Protein AF-A0A2K3JPV6-F1 (afdb_monomer)

Secondary structure (DSSP, 8-state):
---SS-S-S-S-HHHHHHHHHHHHSS---SS--HHHHHHHHHHHHHHTT-----TT-TT-BSSSS--SS-SS--S--SPPPGGGTT-BGGGGS-GGGTTTSSS--

Foldseek 3Di:
DDCPPPDPPPPDPVVVVVVLVVLQPDPDPPDDDPVSVVSNVCVVCVVVVVDDDCDLQPPAQLFPDQCQPDPVDSTDPDDDDVVRRRPTCNVVDDCVCVVVVVPPD

pLDDT: mean 73.86, std 15.56, range [34.88, 93.81]

Solvent-accessible surface area (backbone atoms only — not comparable to full-atom values): 7000 Å² total; per-residue (Å²): 137,85,76,86,74,81,63,97,73,79,84,44,70,68,62,48,52,54,54,48,58,63,54,73,77,51,78,86,61,100,77,68,52,73,67,56,50,54,57,57,60,46,49,56,48,56,71,74,55,78,61,84,84,71,83,75,19,74,90,39,50,62,59,89,37,68,81,42,97,36,95,89,59,22,42,76,85,70,83,80,53,78,95,54,56,87,37,30,42,32,82,75,52,69,74,86,59,59,75,64,68,68,76,75,113

Mean predicted aligned error: 12.93 Å

Organism: Trifolium pratense (NCBI:txid57577)

Radius of gyration: 18.82 Å; Cα contacts (8 Å, |Δi|>4): 57; chains: 1; bounding box: 48×36×50 Å

Structure (mmCIF, N/CA/C/O backbone):
data_AF-A0A2K3JPV6-F1
#
_entry.id   AF-A0A2K3JPV6-F1
#
loop_
_atom_site.group_PDB
_atom_site.id
_atom_site.type_symbol
_atom_site.label_atom_id
_atom_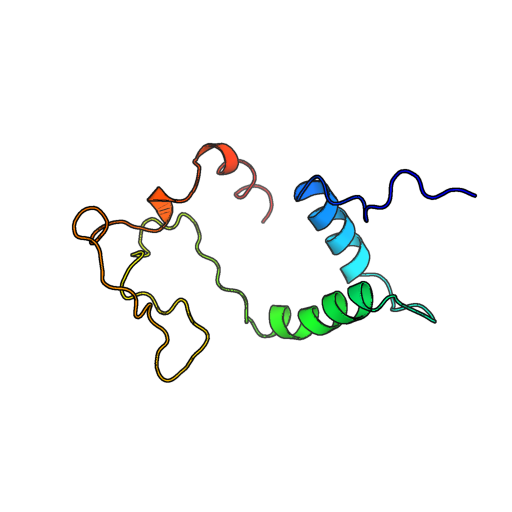site.label_alt_id
_atom_site.label_comp_id
_atom_site.label_asym_id
_atom_site.label_entity_id
_atom_site.label_seq_id
_atom_site.pdbx_PDB_ins_code
_atom_site.Cartn_x
_atom_site.Cartn_y
_atom_site.Cartn_z
_atom_site.occupancy
_atom_site.B_iso_or_equiv
_atom_site.auth_seq_id
_atom_site.auth_comp_id
_atom_site.auth_asym_id
_atom_site.auth_atom_id
_atom_site.pdbx_PDB_model_num
ATOM 1 N N . MET A 1 1 ? 35.452 13.670 -15.734 1.00 43.06 1 MET A N 1
ATOM 2 C CA . MET A 1 1 ? 34.188 14.261 -15.238 1.00 43.06 1 MET A CA 1
ATOM 3 C C . MET A 1 1 ? 33.915 13.690 -13.844 1.00 43.06 1 MET A C 1
ATOM 5 O O . MET A 1 1 ? 33.741 12.482 -13.733 1.00 43.06 1 MET A O 1
ATOM 9 N N . ARG A 1 2 ? 34.020 14.504 -12.780 1.00 36.78 2 ARG A N 1
ATOM 10 C CA . ARG A 1 2 ? 33.882 14.080 -11.370 1.00 36.78 2 ARG A CA 1
ATOM 11 C C . ARG A 1 2 ? 32.403 14.065 -10.967 1.00 36.78 2 ARG A C 1
ATOM 13 O O . ARG A 1 2 ? 31.688 15.019 -11.242 1.00 36.78 2 ARG A O 1
ATOM 20 N N . LYS A 1 3 ? 31.948 12.976 -10.342 1.00 45.75 3 LYS A N 1
ATOM 21 C CA . LYS A 1 3 ? 30.584 12.830 -9.806 1.00 45.75 3 LYS A CA 1
ATOM 22 C C . LYS A 1 3 ? 30.572 13.250 -8.336 1.00 45.75 3 LYS A C 1
ATOM 24 O O . LYS A 1 3 ? 30.604 12.399 -7.458 1.00 45.75 3 LYS A O 1
ATOM 29 N N . GLU A 1 4 ? 30.567 14.549 -8.072 1.00 44.53 4 GLU A N 1
ATOM 30 C CA . GLU A 1 4 ? 30.513 15.085 -6.699 1.00 44.53 4 GLU A CA 1
ATOM 31 C C . GLU A 1 4 ? 29.088 15.160 -6.124 1.00 44.53 4 GLU A C 1
ATOM 33 O O . GLU A 1 4 ? 28.907 15.257 -4.917 1.00 44.53 4 GLU A O 1
ATOM 38 N N . TRP A 1 5 ? 28.069 14.961 -6.964 1.00 45.97 5 TRP A N 1
ATOM 39 C CA . TRP A 1 5 ? 26.666 14.846 -6.551 1.00 45.97 5 TRP A CA 1
ATOM 40 C C . TRP A 1 5 ? 26.109 13.462 -6.876 1.00 45.97 5 TRP A C 1
ATOM 42 O O . TRP A 1 5 ? 25.149 13.316 -7.631 1.00 45.97 5 TRP A O 1
ATOM 52 N N . GLY A 1 6 ? 26.760 12.426 -6.345 1.00 47.91 6 GLY A N 1
ATOM 53 C CA . GLY A 1 6 ? 26.302 11.043 -6.444 1.00 47.91 6 GLY A CA 1
ATOM 54 C C . GLY A 1 6 ? 24.905 10.870 -5.847 1.00 47.91 6 GLY A C 1
ATOM 55 O O . GLY A 1 6 ? 24.754 10.611 -4.661 1.00 47.91 6 GLY A O 1
ATOM 56 N N . GLY A 1 7 ? 23.874 11.001 -6.676 1.00 57.47 7 GLY A N 1
ATOM 57 C CA . GLY A 1 7 ? 22.493 10.725 -6.305 1.00 57.47 7 GLY A CA 1
ATOM 58 C C . GLY A 1 7 ? 21.599 10.757 -7.537 1.00 57.47 7 GLY A C 1
ATOM 59 O O . GLY A 1 7 ? 21.724 11.645 -8.373 1.00 57.47 7 GLY A O 1
ATOM 60 N N . MET A 1 8 ? 20.676 9.801 -7.661 1.00 61.28 8 MET A N 1
ATOM 61 C CA . MET A 1 8 ? 19.778 9.680 -8.824 1.00 61.28 8 MET A CA 1
ATOM 62 C C . MET A 1 8 ? 18.760 10.839 -8.980 1.00 61.28 8 MET A C 1
ATOM 64 O O . MET A 1 8 ? 17.904 10.777 -9.854 1.00 61.28 8 MET A O 1
ATOM 68 N N . GLY A 1 9 ? 18.832 11.898 -8.162 1.00 56.38 9 GLY A N 1
ATOM 69 C CA . GLY A 1 9 ? 17.989 13.095 -8.296 1.00 56.38 9 GLY A CA 1
ATOM 70 C C . GLY A 1 9 ? 16.583 12.993 -7.693 1.00 56.38 9 GLY A C 1
ATOM 71 O O . GLY A 1 9 ? 15.801 13.931 -7.815 1.00 56.38 9 GLY A O 1
ATOM 72 N N . PHE A 1 10 ? 16.246 11.907 -6.996 1.00 53.59 10 PHE A N 1
ATOM 73 C CA . PHE A 1 10 ? 14.913 11.713 -6.415 1.00 53.59 10 PHE A CA 1
ATOM 74 C C . PHE A 1 10 ? 14.765 12.427 -5.064 1.00 53.59 10 PHE A C 1
ATOM 76 O O . PHE A 1 10 ? 14.692 11.790 -4.021 1.00 53.59 10 PHE A O 1
ATOM 83 N N . ARG A 1 11 ? 14.764 13.766 -5.074 1.00 55.84 11 ARG A N 1
ATOM 84 C CA . ARG A 1 11 ? 14.445 14.580 -3.883 1.00 55.84 11 ARG A CA 1
ATOM 85 C C . ARG A 1 11 ? 12.962 14.971 -3.796 1.00 55.84 11 ARG A C 1
ATOM 87 O O . ARG A 1 11 ? 12.515 15.366 -2.731 1.00 55.84 11 ARG A O 1
ATOM 94 N N . HIS A 1 12 ? 12.192 14.797 -4.879 1.00 59.19 12 HIS A N 1
ATOM 95 C CA . HIS A 1 12 ? 10.748 15.065 -4.916 1.00 59.19 12 HIS A CA 1
ATOM 96 C C . HIS A 1 12 ? 9.953 13.938 -5.586 1.00 59.19 12 HIS A C 1
ATOM 98 O O . HIS A 1 12 ? 10.172 13.623 -6.759 1.00 59.19 12 HIS A O 1
ATOM 104 N N . ILE A 1 13 ? 8.961 13.406 -4.862 1.00 63.12 13 ILE A N 1
ATOM 105 C CA . ILE A 1 13 ? 8.015 12.384 -5.343 1.00 63.12 13 ILE A CA 1
ATOM 106 C C . ILE A 1 13 ? 7.267 12.830 -6.608 1.00 63.12 13 ILE A C 1
ATOM 108 O O . ILE A 1 13 ? 7.085 12.043 -7.533 1.00 63.12 13 ILE A O 1
ATOM 112 N N . ARG A 1 14 ? 6.925 14.120 -6.712 1.00 61.62 14 ARG A N 1
ATOM 113 C CA . ARG A 1 14 ? 6.251 14.696 -7.885 1.00 61.62 14 ARG A CA 1
ATOM 114 C C . ARG A 1 14 ? 7.107 14.599 -9.148 1.00 61.62 14 ARG A C 1
ATOM 116 O O . ARG A 1 14 ? 6.630 14.150 -10.186 1.00 61.62 14 ARG A O 1
ATOM 123 N N . GLY A 1 15 ? 8.391 14.947 -9.046 1.00 61.19 15 GLY A N 1
ATOM 124 C CA . GLY A 1 15 ? 9.339 14.821 -10.156 1.00 61.19 15 GLY A CA 1
ATOM 125 C C . GLY A 1 15 ? 9.576 13.363 -10.557 1.00 61.19 15 GLY A C 1
ATOM 126 O O . GLY A 1 15 ? 9.662 13.050 -11.744 1.00 61.19 15 GLY A O 1
ATOM 127 N N . PHE A 1 16 ? 9.605 12.457 -9.577 1.00 64.75 16 PHE A N 1
ATOM 128 C CA . PHE A 1 16 ? 9.715 11.021 -9.823 1.00 64.75 16 PHE A CA 1
ATOM 129 C C . PHE A 1 16 ? 8.489 10.454 -10.554 1.00 64.75 16 PHE A C 1
ATOM 131 O O . PHE A 1 16 ? 8.649 9.759 -11.557 1.00 64.75 16 PHE A O 1
ATOM 138 N N . ASN A 1 17 ? 7.276 10.793 -10.110 1.00 67.50 17 ASN A N 1
ATOM 139 C CA . ASN A 1 17 ? 6.032 10.340 -10.734 1.00 67.50 17 ASN A CA 1
ATOM 140 C C . ASN A 1 17 ? 5.908 10.846 -12.179 1.00 67.50 17 ASN A C 1
ATOM 142 O O . ASN A 1 17 ? 5.576 10.067 -13.071 1.00 67.50 17 ASN A O 1
ATOM 146 N N . LEU A 1 18 ? 6.252 12.113 -12.437 1.00 68.50 18 LEU A N 1
ATOM 147 C CA . LEU A 1 18 ? 6.264 12.688 -13.788 1.00 68.50 18 LEU A CA 1
ATOM 148 C C . LEU A 1 18 ? 7.277 11.991 -14.707 1.00 68.50 18 LEU A C 1
ATOM 150 O O . LEU A 1 18 ? 6.950 11.632 -15.840 1.00 68.50 18 LEU A O 1
ATOM 154 N N . ALA A 1 19 ? 8.492 11.735 -14.214 1.00 70.00 19 ALA A N 1
ATOM 155 C CA . ALA A 1 19 ? 9.497 10.986 -14.964 1.00 70.00 19 ALA A CA 1
ATOM 156 C C . ALA A 1 19 ? 9.043 9.541 -15.246 1.00 70.00 19 ALA A C 1
ATOM 158 O O . ALA A 1 19 ? 9.255 9.026 -16.346 1.00 70.00 19 ALA A O 1
ATOM 159 N N . MET A 1 20 ? 8.385 8.895 -14.279 1.00 69.19 20 MET A N 1
ATOM 160 C CA . MET A 1 20 ? 7.796 7.565 -14.441 1.00 69.19 20 MET A CA 1
ATOM 161 C C . MET A 1 20 ? 6.686 7.551 -15.495 1.00 69.19 20 MET A C 1
A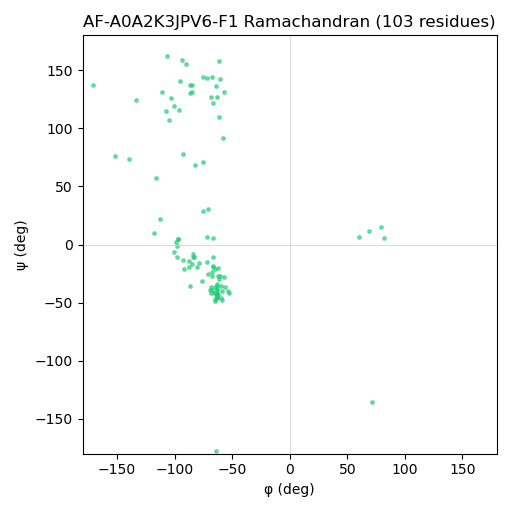TOM 163 O O . MET A 1 20 ? 6.680 6.647 -16.328 1.00 69.19 20 MET A O 1
ATOM 167 N N . LEU A 1 21 ? 5.796 8.546 -15.521 1.00 70.38 21 LEU A N 1
ATOM 168 C CA . LEU A 1 21 ? 4.739 8.657 -16.535 1.00 70.38 21 LEU A CA 1
ATOM 169 C C . LEU A 1 21 ? 5.323 8.733 -17.952 1.00 70.38 21 LEU A C 1
ATOM 171 O O . LEU A 1 21 ? 4.937 7.945 -18.816 1.00 70.38 21 LEU A O 1
ATOM 175 N N . GLY A 1 22 ? 6.330 9.584 -18.176 1.00 69.62 22 GLY A N 1
ATOM 176 C CA . GLY A 1 22 ? 7.018 9.663 -19.472 1.00 69.62 22 GLY A CA 1
ATOM 177 C C . GLY A 1 22 ? 7.722 8.356 -19.872 1.00 69.62 22 GLY A C 1
ATOM 178 O O . GLY A 1 22 ? 7.817 8.024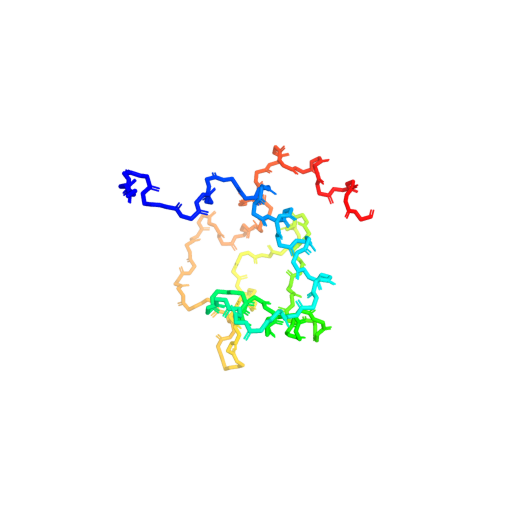 -21.053 1.00 69.62 22 GLY A O 1
ATOM 179 N N . LYS A 1 23 ? 8.178 7.564 -18.893 1.00 67.44 23 LYS A N 1
ATOM 180 C CA . LYS A 1 23 ? 8.828 6.262 -19.118 1.00 67.44 23 LYS A CA 1
ATOM 181 C C . LYS A 1 23 ? 7.853 5.112 -19.378 1.00 67.44 23 LYS A C 1
ATOM 183 O O . LYS A 1 23 ? 8.278 4.111 -19.944 1.00 67.44 23 LYS A O 1
ATOM 188 N N . GLN A 1 24 ? 6.573 5.226 -19.018 1.00 64.69 24 GLN A N 1
ATOM 189 C CA . GLN A 1 24 ? 5.578 4.171 -19.270 1.00 64.69 24 GLN A CA 1
ATOM 190 C C . GLN A 1 24 ? 5.211 4.027 -20.757 1.00 64.69 24 GLN A C 1
ATOM 192 O O . GLN A 1 24 ? 4.791 2.944 -21.171 1.00 64.69 24 GLN A O 1
ATOM 197 N N . GLY A 1 25 ? 5.370 5.093 -21.549 1.00 62.62 25 GLY A N 1
ATOM 198 C CA . GLY A 1 25 ? 5.045 5.122 -22.981 1.00 62.62 25 GLY A CA 1
ATOM 199 C C . GLY A 1 25 ? 6.231 4.905 -23.925 1.00 62.62 25 GLY A C 1
ATOM 200 O O . GLY A 1 25 ? 6.024 4.702 -25.117 1.00 62.62 25 GLY A O 1
ATOM 201 N N . ALA A 1 26 ? 7.468 4.935 -23.422 1.00 66.69 26 ALA A N 1
ATOM 202 C CA . ALA A 1 26 ? 8.657 4.806 -24.260 1.00 66.69 26 ALA A CA 1
ATOM 203 C C . ALA A 1 26 ? 9.010 3.327 -24.512 1.00 66.69 26 ALA A C 1
ATOM 205 O O . ALA A 1 26 ? 9.003 2.538 -23.564 1.00 66.69 26 ALA A O 1
ATOM 206 N N . PRO A 1 27 ? 9.372 2.928 -25.746 1.00 65.94 27 PRO A N 1
ATOM 207 C CA . PRO A 1 27 ? 9.899 1.592 -25.996 1.00 65.94 27 PRO A CA 1
ATOM 208 C C . PRO A 1 27 ? 11.187 1.369 -25.189 1.00 65.94 27 PRO A C 1
ATOM 210 O O . PRO A 1 27 ? 12.006 2.279 -25.026 1.00 65.94 27 PRO A O 1
ATOM 213 N N . MET A 1 28 ? 11.379 0.150 -24.675 1.00 69.06 28 MET A N 1
ATOM 214 C CA . MET A 1 28 ? 12.651 -0.241 -24.066 1.00 69.06 28 MET A CA 1
ATOM 215 C C . MET A 1 28 ? 13.748 -0.153 -25.130 1.00 69.06 28 MET A C 1
ATOM 217 O O . MET A 1 28 ? 13.763 -0.936 -26.074 1.00 69.06 28 MET A O 1
ATOM 221 N N . GLY A 1 29 ? 14.647 0.824 -24.993 1.00 76.19 29 GLY A N 1
ATOM 222 C CA . GLY A 1 29 ? 15.818 0.948 -25.863 1.00 76.19 29 GLY A CA 1
ATOM 223 C C . GLY A 1 29 ? 16.779 -0.241 -25.728 1.00 76.19 29 GLY A C 1
ATOM 224 O O . GLY A 1 29 ? 16.552 -1.160 -24.949 1.00 76.19 29 GLY A O 1
ATOM 225 N N . HIS A 1 30 ? 17.899 -0.201 -26.450 1.00 74.56 30 HIS A N 1
ATOM 226 C CA . HIS A 1 30 ? 18.812 -1.344 -26.599 1.00 74.56 30 HIS A CA 1
ATOM 227 C C . HIS A 1 30 ? 19.551 -1.771 -25.305 1.00 74.56 30 HIS A C 1
ATOM 229 O O . HIS A 1 30 ? 20.041 -2.891 -25.221 1.00 74.56 30 HIS A O 1
ATOM 235 N N . ASN A 1 31 ? 19.623 -0.912 -24.274 1.00 77.62 31 ASN A N 1
ATOM 236 C CA . ASN A 1 31 ? 20.250 -1.244 -22.984 1.00 77.62 31 ASN A CA 1
ATOM 237 C C . ASN A 1 31 ? 19.635 -0.449 -21.809 1.00 77.62 31 ASN A C 1
ATOM 239 O O . ASN A 1 31 ? 20.210 0.543 -21.349 1.00 77.62 31 ASN A O 1
ATOM 243 N N . PRO A 1 32 ? 18.437 -0.822 -21.328 1.00 77.12 32 PRO A N 1
ATOM 244 C CA . PRO A 1 32 ? 17.813 -0.146 -20.199 1.00 77.12 32 PRO A CA 1
ATOM 245 C C . PRO A 1 32 ? 18.549 -0.485 -18.897 1.00 77.12 32 PRO A C 1
ATOM 247 O O . PRO A 1 32 ? 18.964 -1.624 -18.688 1.00 77.12 32 PRO A O 1
ATOM 250 N N . SER A 1 33 ? 18.663 0.481 -17.980 1.00 82.25 33 SER A N 1
ATOM 251 C CA . SER A 1 33 ? 19.216 0.224 -16.645 1.00 82.25 33 SER A CA 1
ATOM 252 C C . SER A 1 33 ? 18.372 -0.800 -15.876 1.00 82.25 33 SER A C 1
ATOM 254 O O . SER A 1 33 ? 17.179 -0.967 -16.144 1.00 82.25 33 SER A O 1
ATOM 256 N N . TYR A 1 34 ? 18.967 -1.466 -14.880 1.00 80.88 34 TYR A N 1
ATOM 257 C CA . TYR A 1 34 ? 18.247 -2.418 -14.022 1.00 80.88 34 TYR A CA 1
ATOM 258 C C . TYR A 1 34 ? 16.976 -1.805 -13.409 1.00 80.88 34 TYR A C 1
ATOM 260 O O . TYR A 1 34 ? 15.912 -2.420 -13.434 1.00 80.88 34 TYR A O 1
ATOM 268 N N . VAL A 1 35 ? 17.066 -0.548 -12.961 1.00 80.50 35 VAL A N 1
ATOM 269 C CA . VAL A 1 35 ? 15.930 0.216 -12.428 1.00 80.50 35 VAL A CA 1
ATOM 270 C C . VAL A 1 35 ? 14.816 0.364 -13.470 1.00 80.50 35 VAL A C 1
ATOM 272 O O . VAL A 1 35 ? 13.660 0.084 -13.168 1.00 80.50 35 VAL A O 1
ATOM 275 N N . CYS A 1 36 ? 15.145 0.726 -14.716 1.00 78.25 36 CYS A N 1
ATOM 276 C CA . CYS A 1 36 ? 14.146 0.846 -15.784 1.00 78.25 36 CYS A CA 1
ATOM 277 C C . CYS A 1 36 ? 13.469 -0.495 -16.102 1.00 78.25 36 CYS A C 1
ATOM 279 O O . CYS A 1 36 ? 12.263 -0.527 -16.339 1.00 78.25 36 CYS A O 1
ATOM 281 N N . ARG A 1 37 ? 14.223 -1.604 -16.080 1.00 81.62 37 ARG A N 1
ATOM 282 C CA . ARG A 1 37 ? 13.664 -2.949 -16.290 1.00 81.62 37 ARG A CA 1
ATOM 283 C C . ARG A 1 37 ? 12.673 -3.333 -15.195 1.00 81.62 37 ARG A C 1
ATOM 285 O O . ARG A 1 37 ? 11.586 -3.794 -15.521 1.00 81.62 37 ARG A O 1
ATOM 292 N N . SER A 1 38 ? 13.024 -3.082 -13.934 1.00 83.06 38 SER A N 1
ATOM 293 C CA . SER A 1 38 ? 12.164 -3.356 -12.774 1.00 83.06 38 SER A CA 1
ATOM 294 C C . SER A 1 38 ? 10.873 -2.522 -12.784 1.00 83.06 38 SER A C 1
ATOM 296 O O . SER A 1 38 ? 9.776 -3.033 -12.554 1.00 83.06 38 SER A O 1
ATOM 298 N N . ILE A 1 39 ? 10.970 -1.237 -13.138 1.00 81.69 39 ILE A N 1
ATOM 299 C CA . ILE A 1 39 ? 9.793 -0.367 -13.283 1.00 81.69 39 ILE A CA 1
ATOM 300 C C . ILE A 1 39 ? 8.876 -0.876 -14.400 1.00 81.69 39 ILE A C 1
ATOM 302 O O . ILE A 1 39 ? 7.658 -0.938 -14.238 1.00 81.69 39 ILE A O 1
ATOM 306 N N . TRP A 1 40 ? 9.447 -1.256 -15.543 1.00 82.06 40 TRP A N 1
ATOM 307 C CA . TRP A 1 40 ? 8.656 -1.725 -16.674 1.00 82.06 40 TRP A CA 1
ATOM 308 C C . TRP A 1 40 ? 7.984 -3.072 -16.414 1.00 82.06 40 TRP A C 1
ATOM 310 O O . TRP A 1 40 ? 6.814 -3.228 -16.757 1.00 82.06 40 TRP A O 1
ATOM 320 N N . SER A 1 41 ? 8.673 -4.028 -15.782 1.00 82.75 41 SER A N 1
ATOM 321 C CA . SER A 1 41 ? 8.070 -5.316 -15.412 1.00 82.75 41 SER A CA 1
ATOM 322 C C . SER A 1 41 ? 6.924 -5.137 -14.413 1.00 82.75 41 SER A C 1
ATOM 324 O O . SER A 1 41 ? 5.897 -5.807 -14.523 1.00 82.75 41 SER A O 1
ATOM 326 N N . SER A 1 42 ? 7.033 -4.153 -13.515 1.00 82.31 42 SER A N 1
ATOM 327 C CA . SER A 1 42 ? 5.976 -3.807 -12.557 1.00 82.31 42 SER A CA 1
ATOM 328 C C . SER A 1 42 ? 4.677 -3.336 -13.227 1.00 82.31 42 SER A C 1
ATOM 330 O O . SER A 1 42 ? 3.613 -3.423 -12.617 1.00 82.31 42 SER A O 1
ATOM 332 N N . ARG A 1 43 ? 4.708 -2.891 -14.495 1.00 80.38 43 ARG A N 1
ATOM 333 C CA . ARG A 1 43 ? 3.498 -2.476 -15.232 1.00 80.38 43 ARG A CA 1
ATOM 334 C C . ARG A 1 43 ? 2.473 -3.596 -15.362 1.00 80.38 43 ARG A C 1
ATOM 336 O O . ARG A 1 43 ? 1.283 -3.306 -15.340 1.00 80.38 43 ARG A O 1
ATOM 343 N N . ILE A 1 44 ? 2.921 -4.843 -15.513 1.00 82.44 44 ILE A N 1
ATOM 344 C CA . ILE A 1 44 ? 2.021 -5.998 -15.623 1.00 82.44 44 ILE A CA 1
ATOM 345 C C . ILE A 1 44 ? 1.260 -6.158 -14.307 1.00 82.44 44 ILE A C 1
ATOM 347 O O . ILE A 1 44 ? 0.037 -6.173 -14.312 1.00 82.44 44 ILE A O 1
ATOM 351 N N . LEU A 1 45 ? 1.965 -6.124 -13.173 1.00 81.88 45 LEU A N 1
ATOM 352 C CA . LEU A 1 45 ? 1.345 -6.196 -11.847 1.00 81.88 45 LEU A CA 1
ATOM 353 C C . LEU A 1 45 ? 0.337 -5.056 -11.620 1.00 81.88 45 LEU A C 1
ATOM 355 O O . LEU A 1 45 ? -0.740 -5.267 -11.073 1.00 81.88 45 LEU A O 1
ATOM 359 N N . LEU A 1 46 ? 0.647 -3.840 -12.075 1.00 79.19 46 LEU A N 1
ATOM 360 C CA . LEU A 1 46 ? -0.283 -2.713 -11.962 1.00 79.19 46 LEU A CA 1
ATOM 361 C C . LEU A 1 46 ? -1.530 -2.876 -12.848 1.00 79.19 46 LEU A C 1
ATOM 363 O O . LEU A 1 46 ? -2.615 -2.476 -12.426 1.00 79.19 46 LEU A O 1
ATOM 367 N N . LYS A 1 47 ?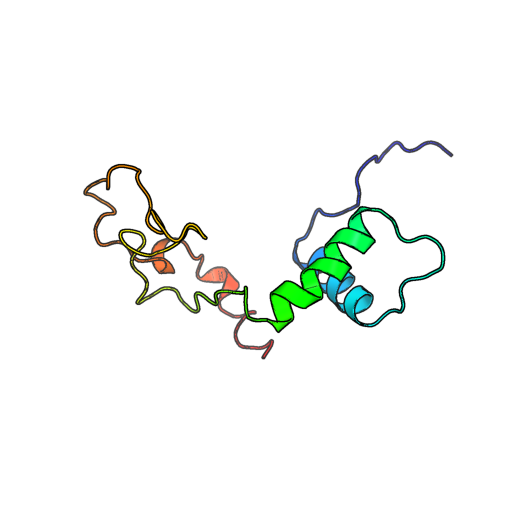 -1.389 -3.453 -14.051 1.00 77.94 47 LYS A N 1
ATOM 368 C CA . LYS A 1 47 ? -2.508 -3.741 -14.967 1.00 77.94 47 LYS A CA 1
ATOM 369 C C . LYS A 1 47 ? -3.421 -4.847 -14.444 1.00 77.94 47 LYS A C 1
ATOM 371 O O . LYS A 1 47 ? -4.631 -4.700 -14.532 1.00 77.94 47 LYS A O 1
ATOM 376 N N . GLU A 1 48 ? -2.844 -5.880 -13.841 1.00 80.94 48 GLU A N 1
ATOM 377 C CA . GLU A 1 48 ? -3.559 -6.998 -13.208 1.00 80.94 48 GLU A CA 1
ATOM 378 C C . GLU A 1 48 ? -4.261 -6.600 -11.892 1.00 80.94 48 GLU A C 1
ATOM 380 O O . GLU A 1 48 ? -4.788 -7.439 -11.171 1.00 80.94 48 GLU A O 1
ATOM 385 N N . GLY A 1 49 ? -4.270 -5.311 -11.534 1.00 73.50 49 GLY A N 1
ATOM 386 C CA . GLY A 1 49 ? -5.012 -4.831 -10.372 1.00 73.50 49 GLY A CA 1
ATOM 387 C C . GLY A 1 49 ? -4.321 -5.082 -9.035 1.00 73.50 49 GLY A C 1
ATOM 388 O O . GLY A 1 49 ? -4.938 -4.852 -7.999 1.00 73.50 49 GLY A O 1
ATOM 389 N N . TYR A 1 50 ? -3.023 -5.419 -9.010 1.00 75.44 50 TYR A N 1
ATOM 390 C CA . TYR A 1 50 ? -2.228 -5.507 -7.771 1.00 75.44 50 TYR A CA 1
ATOM 391 C C . TYR A 1 50 ? -1.925 -4.129 -7.144 1.00 75.44 50 TYR A C 1
ATOM 393 O O . TYR A 1 50 ? -0.881 -3.938 -6.508 1.00 75.44 50 TYR A O 1
ATOM 401 N N . ARG A 1 51 ? -2.831 -3.161 -7.327 1.00 77.69 51 ARG A N 1
ATOM 402 C CA . ARG A 1 51 ? -2.870 -1.864 -6.658 1.00 77.69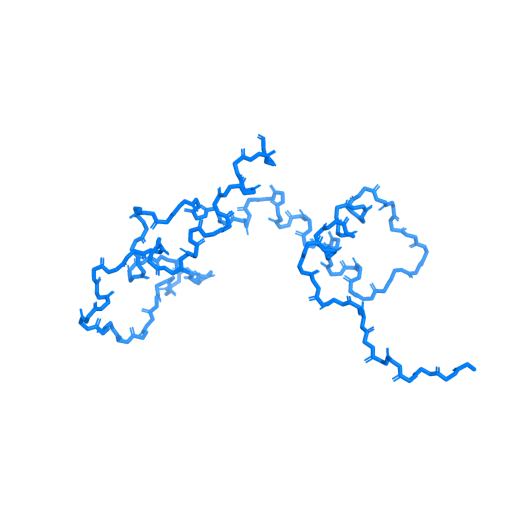 51 ARG A CA 1
ATOM 403 C C . ARG A 1 51 ? -4.072 -1.854 -5.720 1.00 77.69 51 ARG A C 1
ATOM 405 O O . ARG A 1 51 ? -5.187 -2.145 -6.140 1.00 77.69 51 ARG A O 1
ATOM 412 N N . TRP A 1 52 ? -3.864 -1.443 -4.481 1.00 80.50 52 TRP A N 1
ATOM 413 C CA . TRP A 1 52 ? -4.970 -1.126 -3.591 1.00 80.50 52 TRP A CA 1
ATOM 414 C C . TRP A 1 52 ? -5.108 0.392 -3.506 1.00 80.50 52 TRP A C 1
ATOM 416 O O . TRP A 1 52 ? -4.129 1.096 -3.265 1.00 80.50 52 TRP A O 1
ATOM 426 N N . ARG A 1 53 ? -6.310 0.906 -3.785 1.00 82.06 53 ARG A N 1
ATOM 427 C CA . ARG A 1 53 ? -6.636 2.323 -3.601 1.00 82.06 53 ARG A CA 1
ATOM 428 C C . ARG A 1 53 ? -7.311 2.492 -2.245 1.00 82.06 53 ARG A C 1
ATOM 430 O O . ARG A 1 53 ? -8.396 1.962 -2.051 1.00 82.06 53 ARG A O 1
ATOM 437 N N . ILE A 1 54 ? -6.655 3.233 -1.353 1.00 87.56 54 ILE A N 1
ATOM 438 C CA . ILE A 1 54 ? -7.146 3.530 0.003 1.00 87.56 54 ILE A CA 1
ATOM 439 C C . ILE A 1 54 ? -8.256 4.594 -0.015 1.00 87.56 54 ILE A C 1
ATOM 441 O O . ILE A 1 54 ? -9.159 4.546 0.811 1.00 87.56 54 ILE A O 1
ATOM 445 N N . GLY A 1 55 ? -8.228 5.529 -0.970 1.00 86.81 55 GLY A N 1
ATOM 446 C CA . GLY A 1 55 ? -9.178 6.645 -0.990 1.00 86.81 55 GLY A CA 1
ATOM 447 C C . GLY A 1 55 ? -8.873 7.648 0.122 1.00 86.81 55 GLY A C 1
ATOM 448 O O . GLY A 1 55 ? -7.711 7.998 0.324 1.00 86.81 55 GLY A O 1
ATOM 449 N N . ASP A 1 56 ? -9.902 8.108 0.831 1.00 84.12 56 ASP A N 1
ATOM 450 C CA . ASP A 1 56 ? -9.760 9.005 1.985 1.00 84.12 56 ASP A CA 1
ATOM 451 C C . ASP A 1 56 ? -9.458 8.271 3.303 1.00 84.12 56 ASP A C 1
ATOM 453 O O . ASP A 1 56 ? -9.142 8.918 4.300 1.00 84.12 56 ASP A O 1
ATOM 457 N N . GLY A 1 57 ? -9.532 6.936 3.298 1.00 89.56 57 GLY A N 1
ATOM 458 C CA . GLY A 1 57 ? -9.233 6.083 4.441 1.00 89.56 57 GLY A CA 1
ATOM 459 C C . GLY A 1 57 ? -10.235 6.174 5.594 1.00 89.56 57 GLY A C 1
ATOM 460 O O . GLY A 1 57 ? -9.918 5.661 6.667 1.00 89.56 57 GLY A O 1
ATOM 461 N N . ALA A 1 58 ? -11.398 6.813 5.412 1.00 90.31 58 ALA A N 1
ATOM 462 C CA . ALA A 1 58 ? -12.364 7.041 6.490 1.00 90.31 58 ALA A CA 1
ATOM 463 C C . ALA A 1 58 ? -12.996 5.733 6.991 1.00 90.31 58 ALA A C 1
ATOM 465 O O . ALA A 1 58 ? -13.128 5.542 8.196 1.00 90.31 58 ALA A O 1
ATOM 466 N N . ASP A 1 59 ? -13.287 4.810 6.072 1.00 90.25 59 ASP A N 1
ATOM 467 C CA . ASP A 1 59 ? -13.954 3.533 6.366 1.00 90.25 59 ASP A CA 1
ATOM 468 C C . ASP A 1 59 ? -12.980 2.352 6.525 1.00 90.25 59 ASP A C 1
ATOM 470 O O . ASP A 1 59 ? -13.398 1.201 6.655 1.00 90.25 59 ASP A O 1
ATOM 474 N N . ILE A 1 60 ? -11.667 2.606 6.488 1.00 91.94 60 ILE A N 1
ATOM 475 C CA . ILE A 1 60 ? -10.647 1.554 6.553 1.00 91.94 60 ILE A CA 1
ATOM 476 C C . ILE A 1 60 ? -10.023 1.563 7.952 1.00 91.94 60 ILE A C 1
ATOM 478 O O . ILE A 1 60 ? -9.243 2.472 8.253 1.00 91.94 60 ILE A O 1
ATOM 482 N N . PRO A 1 61 ? -10.316 0.575 8.817 1.00 92.25 61 PRO A N 1
ATOM 483 C CA . PRO A 1 61 ? -9.659 0.473 10.111 1.00 92.25 61 PRO A CA 1
ATOM 484 C C . PRO A 1 61 ? -8.180 0.124 9.923 1.00 92.25 61 PRO A C 1
ATOM 486 O O . PRO A 1 61 ? -7.806 -0.638 9.027 1.00 92.25 61 PRO A O 1
ATOM 489 N N . ILE A 1 62 ? -7.313 0.670 10.775 1.00 90.44 62 ILE A N 1
ATOM 490 C CA . ILE A 1 62 ? -5.879 0.344 10.735 1.00 90.44 62 ILE A CA 1
ATOM 491 C C . ILE A 1 62 ? -5.670 -1.131 11.105 1.00 90.44 62 ILE A C 1
ATOM 493 O O . ILE A 1 62 ? -4.898 -1.842 10.462 1.00 90.44 62 ILE A O 1
ATOM 497 N N . TRP A 1 63 ? -6.391 -1.612 12.115 1.00 90.88 63 TRP A N 1
ATOM 498 C CA . TRP A 1 63 ? -6.314 -2.991 12.589 1.00 90.88 63 TRP A CA 1
ATOM 499 C C . TRP A 1 63 ? -7.311 -3.902 11.881 1.00 90.88 63 TRP A C 1
ATOM 501 O O . TRP A 1 63 ? -8.339 -3.450 11.389 1.00 90.88 63 TRP A O 1
ATOM 511 N N . ASN A 1 64 ? -7.006 -5.202 11.852 1.00 86.62 64 ASN A N 1
ATOM 512 C CA . ASN A 1 64 ? -7.831 -6.255 11.238 1.00 86.62 64 ASN A CA 1
ATOM 513 C C . ASN A 1 64 ? -8.089 -6.103 9.728 1.00 86.62 64 ASN A C 1
ATOM 515 O O . ASN A 1 64 ? -8.805 -6.910 9.141 1.00 86.62 64 ASN A O 1
ATOM 519 N N . THR A 1 65 ? -7.452 -5.129 9.085 1.00 89.25 65 THR A N 1
ATOM 520 C CA . THR A 1 65 ? -7.446 -4.972 7.634 1.00 89.25 65 THR A CA 1
ATOM 521 C C . THR A 1 65 ? -6.312 -5.809 7.017 1.00 89.25 65 THR A C 1
ATOM 523 O O . THR A 1 65 ? -5.206 -5.847 7.573 1.00 89.25 65 THR A O 1
ATOM 526 N N . PRO A 1 66 ? -6.550 -6.511 5.891 1.00 89.94 66 PRO A N 1
ATOM 527 C CA . PRO A 1 66 ? -5.574 -7.396 5.254 1.00 89.94 66 PRO A CA 1
ATOM 528 C C . PRO A 1 66 ? -4.476 -6.624 4.491 1.00 89.94 66 PRO A C 1
ATOM 530 O O . PRO A 1 66 ? -4.437 -6.607 3.263 1.00 89.94 66 PRO A O 1
ATOM 533 N N . TRP A 1 67 ? -3.575 -5.958 5.216 1.00 87.31 67 TRP A N 1
ATOM 534 C CA . TRP A 1 67 ? -2.474 -5.167 4.647 1.00 87.31 67 TRP A CA 1
ATOM 535 C C . TRP A 1 67 ? -1.405 -5.998 3.925 1.00 87.31 67 TRP A C 1
ATOM 537 O O . TRP A 1 67 ? -0.697 -5.488 3.053 1.00 87.31 67 TRP A O 1
ATOM 547 N N . LEU A 1 68 ? -1.237 -7.263 4.311 1.00 85.94 68 LEU A N 1
ATOM 548 C CA . LEU A 1 68 ? -0.168 -8.130 3.834 1.00 85.94 68 LEU A CA 1
ATOM 549 C C . LEU A 1 68 ? -0.645 -8.992 2.666 1.00 85.94 68 LEU A C 1
ATOM 551 O O . LEU A 1 68 ? -1.725 -9.571 2.690 1.00 85.94 68 LEU A O 1
ATOM 555 N N . ARG A 1 69 ? 0.231 -9.174 1.673 1.00 75.56 69 ARG A N 1
ATOM 556 C CA . ARG A 1 69 ? 0.021 -10.080 0.526 1.00 75.56 69 ARG A CA 1
ATOM 557 C C . ARG A 1 69 ? 0.207 -11.563 0.884 1.00 75.56 69 ARG A C 1
ATOM 559 O O . ARG A 1 69 ? 0.683 -12.337 0.061 1.00 75.56 69 ARG A O 1
ATOM 566 N N . ASN A 1 70 ? -0.061 -11.939 2.131 1.00 80.44 70 ASN A N 1
ATOM 567 C CA . ASN A 1 70 ? 0.077 -13.307 2.610 1.00 80.44 70 ASN A CA 1
ATOM 568 C C . ASN A 1 70 ? -1.312 -13.903 2.815 1.00 80.44 70 ASN A C 1
ATOM 570 O O . ASN A 1 70 ? -2.023 -13.491 3.725 1.00 80.44 70 ASN A O 1
ATOM 574 N N . ASP A 1 71 ? -1.645 -14.917 2.024 1.00 78.38 71 ASP A N 1
ATOM 575 C CA . ASP A 1 71 ? -2.953 -15.574 2.066 1.00 78.38 71 ASP A CA 1
ATOM 576 C C . ASP A 1 71 ? -3.263 -16.211 3.430 1.00 78.38 71 ASP A C 1
ATOM 578 O O . ASP A 1 71 ? -4.424 -16.336 3.810 1.00 78.38 71 ASP A O 1
ATOM 582 N N . LYS A 1 72 ? -2.233 -16.604 4.194 1.00 85.25 72 LYS A N 1
ATOM 583 C CA . LYS A 1 72 ? -2.404 -17.250 5.506 1.00 85.25 72 LYS A CA 1
ATOM 584 C C . LYS A 1 72 ? -2.539 -16.253 6.651 1.00 85.25 72 LYS A C 1
ATOM 586 O O . LYS A 1 72 ? -3.268 -16.511 7.602 1.00 85.25 72 LYS A O 1
ATOM 591 N N . CYS A 1 73 ? -1.819 -15.138 6.568 1.00 82.56 73 CYS A N 1
ATOM 592 C CA . CYS A 1 73 ? -1.785 -14.107 7.604 1.00 82.56 73 CYS A CA 1
ATOM 593 C C . CYS A 1 73 ? -1.796 -12.724 6.941 1.00 82.56 73 CYS A C 1
ATOM 595 O O . CYS A 1 73 ? -0.753 -12.067 6.885 1.00 82.56 73 CYS A O 1
ATOM 597 N N . PRO A 1 74 ? -2.942 -12.289 6.394 1.00 84.50 74 PRO A N 1
ATOM 598 C CA . PRO A 1 74 ? -3.002 -11.032 5.661 1.00 84.50 74 PRO A CA 1
ATOM 599 C C . PRO A 1 74 ? -3.072 -9.820 6.603 1.00 84.50 74 PRO A C 1
ATOM 601 O O . PRO A 1 74 ? -2.816 -8.694 6.187 1.00 84.50 74 PRO A O 1
ATOM 604 N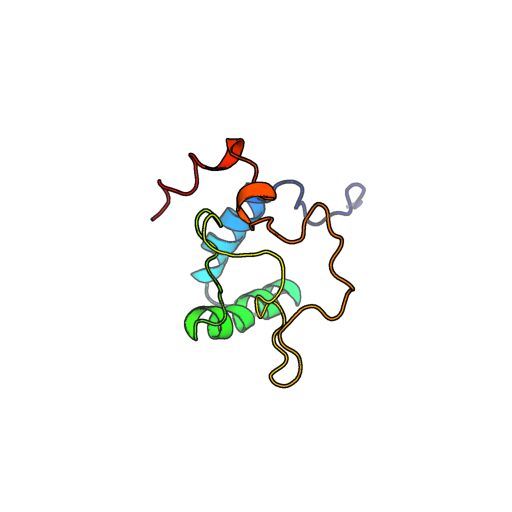 N . VAL A 1 75 ? -3.398 -10.034 7.880 1.00 87.50 75 VAL A N 1
ATOM 605 C CA . VAL A 1 75 ? -3.515 -8.988 8.903 1.00 87.50 75 VAL A CA 1
ATOM 606 C C . VAL A 1 75 ? -2.217 -8.802 9.689 1.00 87.50 75 VAL A C 1
ATOM 608 O O . VAL A 1 75 ? -1.375 -9.698 9.767 1.00 87.50 75 VAL A O 1
ATOM 611 N N . LEU A 1 76 ? -2.067 -7.628 10.302 1.00 84.00 76 LEU A N 1
ATOM 612 C CA . LEU A 1 76 ? -0.942 -7.320 11.182 1.00 84.00 76 LEU A CA 1
ATOM 613 C C . LEU A 1 76 ? -0.950 -8.238 12.412 1.00 84.00 76 LEU A C 1
ATOM 615 O O . LEU A 1 76 ? -1.939 -8.310 13.133 1.00 84.00 76 LEU A O 1
ATOM 619 N N . SER A 1 77 ? 0.173 -8.906 12.673 1.00 84.19 77 SER A N 1
ATOM 620 C CA . SER A 1 77 ? 0.363 -9.746 13.864 1.00 84.19 77 SER A CA 1
ATOM 621 C C . SER A 1 77 ? 0.798 -8.956 15.100 1.00 84.19 77 SER A C 1
ATOM 623 O O . SER A 1 77 ? 0.863 -9.504 16.198 1.00 84.19 77 SER A O 1
ATOM 625 N N . THR A 1 78 ? 1.162 -7.684 14.928 1.00 86.19 78 THR A N 1
ATOM 626 C CA . THR A 1 78 ? 1.559 -6.809 16.031 1.00 86.19 78 THR A CA 1
ATOM 627 C C . THR A 1 78 ? 0.380 -6.590 16.982 1.00 86.19 78 THR A C 1
ATOM 629 O O . THR A 1 78 ? -0.725 -6.337 16.503 1.00 86.19 78 THR A O 1
ATOM 632 N N . PRO A 1 79 ? 0.586 -6.641 18.311 1.00 86.06 79 PRO A N 1
ATOM 633 C CA . PRO A 1 79 ? -0.480 -6.388 19.271 1.00 86.06 79 PRO A CA 1
ATOM 634 C C . PRO A 1 79 ? -1.108 -5.009 19.066 1.00 86.06 79 PRO A C 1
ATOM 636 O O . PRO A 1 79 ? -0.407 -4.000 18.967 1.00 86.06 79 PRO A O 1
ATOM 639 N N . CYS A 1 80 ? -2.437 -4.974 19.027 1.00 85.31 80 CYS A N 1
ATOM 640 C CA . CYS A 1 80 ? -3.182 -3.732 18.918 1.00 85.31 80 CYS A CA 1
ATOM 641 C C . CYS A 1 80 ? -3.035 -2.905 20.202 1.00 85.31 80 CYS A C 1
ATOM 643 O O . CYS A 1 80 ? -3.329 -3.378 21.302 1.00 85.31 80 CYS A O 1
ATOM 645 N N . ILE A 1 81 ? -2.622 -1.647 20.058 1.00 87.62 81 ILE A N 1
ATOM 646 C CA . ILE A 1 81 ? -2.510 -0.701 21.171 1.00 87.62 81 ILE A CA 1
ATOM 647 C C . ILE A 1 81 ? -3.875 -0.027 21.367 1.00 87.62 81 ILE A C 1
ATOM 649 O O . ILE A 1 81 ? -4.468 0.469 20.412 1.00 87.62 81 ILE A O 1
ATOM 653 N N . GLN A 1 82 ? -4.384 0.004 22.600 1.00 86.69 82 GLN A N 1
ATOM 654 C CA . GLN A 1 82 ? -5.742 0.484 22.910 1.00 86.69 82 GLN A CA 1
ATOM 655 C C . GLN A 1 82 ? -6.078 1.903 22.394 1.00 86.69 82 GLN A C 1
ATOM 657 O O . GLN A 1 82 ? -7.172 2.071 21.860 1.00 86.69 82 GLN A O 1
ATOM 662 N N . PRO A 1 83 ? -5.181 2.911 22.448 1.00 84.56 83 PRO A N 1
ATOM 663 C CA . PRO A 1 83 ? -5.500 4.263 21.979 1.00 84.56 83 PRO A CA 1
ATOM 664 C C . PRO A 1 83 ? -5.772 4.365 20.474 1.00 84.56 83 PRO A C 1
ATOM 666 O O . PRO A 1 83 ? -6.391 5.326 20.035 1.00 84.56 83 PRO A O 1
ATOM 669 N N . ILE A 1 84 ? -5.301 3.397 19.680 1.00 87.06 84 ILE A N 1
ATOM 670 C CA . ILE A 1 84 ? -5.414 3.402 18.215 1.00 87.06 84 ILE A CA 1
ATOM 671 C C . ILE A 1 84 ? -6.249 2.219 17.703 1.00 87.06 84 ILE A C 1
ATOM 673 O O . ILE A 1 84 ? -6.297 1.958 16.505 1.00 87.06 84 ILE A O 1
ATOM 677 N N . ALA A 1 85 ? -6.919 1.496 18.605 1.00 87.38 85 ALA A N 1
ATOM 678 C CA . ALA A 1 85 ? -7.694 0.306 18.268 1.00 87.38 85 ALA A CA 1
ATOM 679 C C . ALA A 1 85 ? -8.875 0.611 17.335 1.00 87.38 85 ALA A C 1
ATOM 681 O O . ALA A 1 85 ? -9.177 -0.181 16.447 1.00 87.38 85 ALA A O 1
ATOM 682 N N . SER A 1 86 ? -9.505 1.775 17.510 1.00 89.06 86 SER A N 1
ATOM 683 C CA . SER A 1 86 ? -10.614 2.264 16.682 1.00 89.06 86 SER A CA 1
ATOM 684 C C . SER A 1 86 ? -10.182 3.238 15.583 1.00 89.06 86 SER A C 1
ATOM 686 O O . SER A 1 86 ? -11.033 3.805 14.902 1.00 89.06 86 SER A O 1
ATOM 688 N N . ALA A 1 87 ? -8.879 3.471 15.415 1.00 91.62 87 ALA A N 1
ATOM 689 C CA . ALA A 1 87 ? -8.398 4.439 14.444 1.00 91.62 87 ALA A CA 1
ATOM 690 C C . ALA A 1 87 ? -8.502 3.909 13.011 1.00 91.62 87 ALA A C 1
ATOM 692 O O . ALA A 1 87 ? -8.264 2.730 12.721 1.00 91.62 87 ALA A O 1
ATOM 693 N N . THR A 1 88 ? -8.821 4.825 12.108 1.00 93.81 88 THR A N 1
ATOM 694 C CA . THR A 1 88 ? -8.945 4.584 10.674 1.00 93.81 88 THR A CA 1
ATOM 695 C C . THR A 1 88 ? -7.761 5.190 9.931 1.00 93.81 88 THR A C 1
ATOM 697 O O . THR A 1 88 ? -7.032 6.038 10.453 1.00 93.81 88 THR A O 1
ATOM 700 N N . VAL A 1 89 ? -7.542 4.751 8.695 1.00 91.56 89 VAL A N 1
ATOM 701 C CA . VAL A 1 89 ? -6.400 5.185 7.879 1.00 91.56 89 VAL A CA 1
ATOM 702 C C . VAL A 1 89 ? -6.441 6.688 7.606 1.00 91.56 89 VAL A C 1
ATOM 704 O O . VAL A 1 89 ? -5.387 7.306 7.484 1.00 91.56 89 VAL A O 1
ATOM 707 N N . SER A 1 90 ? -7.624 7.308 7.602 1.00 91.06 90 SER A N 1
ATOM 708 C CA . S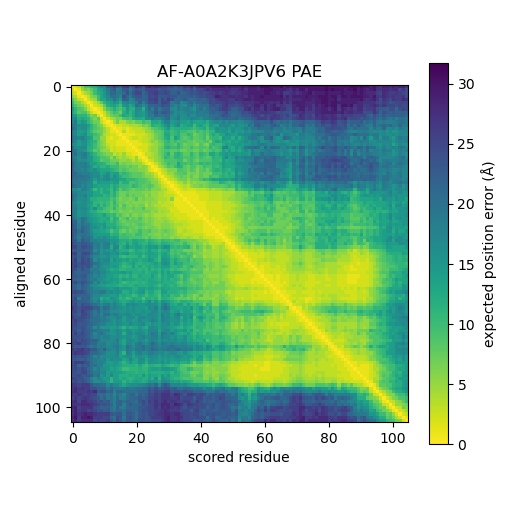ER A 1 90 ? -7.764 8.762 7.473 1.00 91.06 90 SER A CA 1
ATOM 709 C C . SER A 1 90 ? -7.007 9.542 8.551 1.00 91.06 90 SER A C 1
ATOM 711 O O . SER A 1 90 ? -6.589 10.664 8.295 1.00 91.06 90 SER A O 1
ATOM 713 N N . MET A 1 91 ? -6.795 8.965 9.742 1.00 89.44 91 MET A N 1
ATOM 714 C CA . MET A 1 91 ? -6.006 9.595 10.811 1.00 89.44 91 MET A CA 1
ATOM 715 C C . MET A 1 91 ? -4.498 9.631 10.515 1.00 89.44 91 MET A C 1
ATOM 717 O O . MET A 1 91 ? -3.769 10.352 11.188 1.00 89.44 91 MET A O 1
ATOM 721 N N . LEU A 1 92 ? -4.032 8.858 9.529 1.00 88.31 92 LEU A N 1
ATOM 722 C CA . LEU A 1 92 ? -2.639 8.819 9.073 1.00 88.31 92 LEU A CA 1
ATOM 723 C C . LEU A 1 92 ? -2.404 9.637 7.792 1.00 88.31 92 LEU A C 1
ATOM 725 O O . LEU A 1 92 ? -1.264 9.741 7.347 1.00 88.31 92 LEU A O 1
ATOM 729 N N . ILE A 1 93 ? -3.464 10.163 7.168 1.00 85.75 93 ILE A N 1
ATOM 730 C CA . ILE A 1 93 ? -3.384 10.912 5.910 1.00 85.75 93 ILE A CA 1
ATOM 731 C C . ILE A 1 93 ? -3.457 12.409 6.218 1.00 85.75 93 ILE A C 1
ATOM 733 O O . ILE A 1 93 ? -4.471 12.905 6.713 1.00 85.75 93 ILE A O 1
ATOM 737 N N . ASP A 1 94 ? -2.407 13.148 5.863 1.00 80.62 94 ASP A N 1
ATOM 738 C CA . ASP A 1 94 ? -2.392 14.602 5.996 1.00 80.62 94 ASP A CA 1
ATOM 739 C C . ASP A 1 94 ? -3.409 15.244 5.040 1.00 80.62 94 ASP A C 1
ATOM 741 O O . ASP A 1 94 ? -3.337 15.118 3.815 1.00 80.62 94 ASP A O 1
ATOM 745 N N . ASN A 1 95 ? -4.362 16.000 5.592 1.00 66.56 95 ASN A N 1
ATOM 746 C CA . ASN A 1 95 ? -5.404 16.663 4.798 1.00 66.56 95 ASN A CA 1
ATOM 747 C C . ASN A 1 95 ? -4.861 17.772 3.870 1.00 66.56 95 ASN A C 1
ATOM 749 O O . ASN A 1 95 ? -5.593 18.248 3.004 1.00 66.56 95 ASN A O 1
ATOM 753 N N . ALA A 1 96 ? -3.591 18.169 4.014 1.00 60.94 96 ALA A N 1
ATOM 754 C CA . ALA A 1 96 ? -2.950 19.178 3.171 1.00 60.94 96 ALA A CA 1
ATOM 755 C C . ALA A 1 96 ? -2.761 18.722 1.707 1.00 60.94 96 ALA A C 1
ATOM 757 O O . ALA A 1 96 ? -2.716 19.562 0.813 1.00 60.94 96 ALA A O 1
ATOM 758 N N . GLU A 1 97 ? -2.719 17.410 1.438 1.00 55.09 97 GLU A N 1
ATOM 759 C CA . GLU A 1 97 ? -2.543 16.854 0.082 1.00 55.09 97 GLU A CA 1
ATOM 760 C C . GLU A 1 97 ? -3.869 16.442 -0.591 1.00 55.09 97 GLU A C 1
ATOM 762 O O . GLU A 1 97 ? -3.897 16.028 -1.753 1.00 55.09 97 GLU A O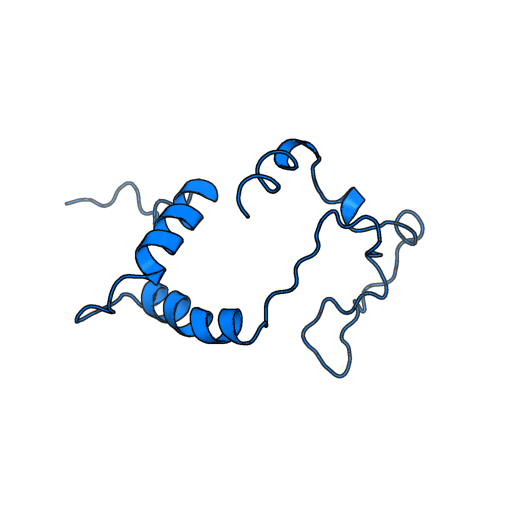 1
ATOM 767 N N . LYS A 1 98 ? -5.005 16.595 0.104 1.00 51.91 98 LYS A N 1
ATOM 768 C CA . LYS A 1 98 ? -6.323 16.121 -0.361 1.00 51.91 98 LYS A CA 1
ATOM 769 C C . LYS A 1 98 ? -6.840 16.860 -1.607 1.00 51.91 98 LYS A C 1
ATOM 771 O O . LYS A 1 98 ? -7.689 16.329 -2.318 1.00 51.91 98 LYS A O 1
ATOM 776 N N . LEU A 1 99 ? -6.309 18.0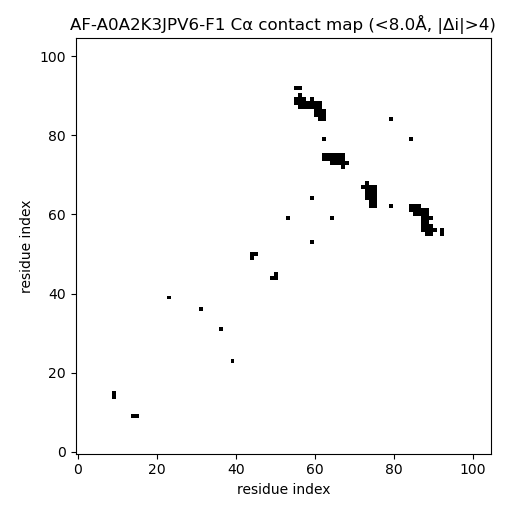51 -1.903 1.00 47.22 99 LEU A N 1
ATOM 777 C CA . LEU A 1 99 ? -6.729 18.883 -3.040 1.00 47.22 99 LEU A CA 1
ATOM 778 C C . LEU A 1 99 ? -5.994 18.583 -4.363 1.00 47.22 99 LEU A C 1
ATOM 780 O O . LEU A 1 99 ? -6.490 18.988 -5.412 1.00 47.22 99 LEU A O 1
ATOM 784 N N . GLU A 1 100 ? -4.872 17.849 -4.366 1.00 46.56 100 GLU A N 1
ATOM 785 C CA . GLU A 1 100 ? -4.195 17.452 -5.623 1.00 46.56 100 GLU A CA 1
ATOM 786 C C . GLU A 1 100 ? -4.661 16.078 -6.150 1.00 46.56 100 GLU A C 1
ATOM 788 O O . GLU A 1 100 ? -4.551 15.798 -7.344 1.00 46.56 100 GLU A O 1
ATOM 793 N N . CYS A 1 101 ? -5.237 15.222 -5.298 1.00 43.25 101 CYS A N 1
ATOM 794 C CA . CYS A 1 101 ? -5.639 13.862 -5.683 1.00 43.25 101 CYS A CA 1
ATOM 795 C C . CYS A 1 101 ? -7.030 13.761 -6.336 1.00 43.25 101 CYS A C 1
ATOM 797 O O . CYS A 1 101 ? -7.311 12.755 -6.986 1.00 43.25 101 CYS A O 1
ATOM 799 N N . ILE A 1 102 ? -7.890 14.779 -6.198 1.00 42.56 102 ILE A N 1
ATOM 800 C CA . ILE A 1 102 ? -9.242 14.796 -6.796 1.00 42.56 102 ILE A CA 1
ATOM 801 C C . ILE A 1 102 ? -9.220 15.349 -8.235 1.00 42.56 102 ILE A C 1
ATOM 803 O O . ILE A 1 102 ? -10.119 15.063 -9.013 1.00 42.56 102 ILE A O 1
ATOM 807 N N . SER A 1 103 ? -8.175 16.084 -8.630 1.00 37.94 103 SER A N 1
ATOM 808 C CA . SER A 1 103 ? -8.066 16.714 -9.957 1.00 37.94 103 SER A CA 1
ATOM 809 C C . SER A 1 103 ? -7.209 15.943 -10.972 1.00 37.94 103 SER A C 1
ATOM 811 O O . SER A 1 103 ? -7.027 16.413 -12.092 1.00 37.94 103 SER A O 1
ATOM 813 N N . CYS A 1 104 ? -6.683 14.766 -10.609 1.00 37.44 104 CYS A N 1
ATOM 814 C CA . CYS A 1 104 ? -5.854 13.932 -11.494 1.00 37.44 104 CYS A CA 1
ATOM 815 C C . CYS A 1 104 ? -6.510 12.599 -11.907 1.00 37.44 104 CYS A C 1
ATOM 817 O O . CYS A 1 104 ? -5.802 11.669 -12.305 1.00 37.44 104 CYS A O 1
ATOM 819 N N . TRP A 1 105 ? -7.841 12.508 -11.835 1.00 34.88 105 TRP A N 1
ATOM 820 C CA . TRP A 1 105 ? -8.643 11.483 -12.512 1.00 34.88 105 TRP A CA 1
ATOM 821 C C . TRP A 1 105 ? -9.795 12.127 -13.272 1.00 34.88 105 TRP A C 1
ATOM 823 O O . TRP A 1 105 ? -10.451 13.010 -12.681 1.00 34.88 105 TRP A O 1
#

Sequence (105 aa):
MRKEWGGMGFRHIRGFNLAMLGKQGAPMGHNPSYVCRSIWSSRILLKEGYRWRIGDGADIPIWNTPWLRNDKCPVLSTPCIQPIASATVSMLIDNAEKLECISCW